Protein AF-A0A8S0XY92-F1 (afdb_monomer)

Secondary structure (DSSP, 8-state):
---SS-EEEEEEEEE----STTS--EEEEEEEEESS--GGGHHHH-EEE-EEEEE-TT--EEEEE---S-HHHHHHHTTS---TT-SSGGGHHHHHHHHIIIIIIITTTSSPPPGGG--HHHHHHHHHHHHHTS-TTTTTTSSPPEE-TTS-EE--SS-----

Organism: Cyclocybe aegerita (NCBI:txid1973307)

Nearest PDB structures (foldseek):
  2kgf-assembly1_A  TM=2.202E-01  e=1.652E+00  Mason-Pfizer monkey virus
  8gjz-assembly1_A  TM=1.777E-01  e=1.753E+00  Stylophora pistillata
  3bla-assembly1_A  TM=1.216E-01  e=9.694E-01  Homo sapiens

Mean predicted aligned error: 8.66 Å

Foldseek 3Di:
DPDPWAWDKDWDWDADDDPDPPADGTQIWIKTATFQDDLVCCVVGIDTWWWDWDADPVRDTDIDIDDDPDVVLRVQLVPQDQPPPPVDPRCSRVSSQQCSCPVGCPVVVVDDDQPPPDGSVQLVVLQVVVVVPDDPVCCVPDFRFDADSNNHTDDDRHGRDDD

pLDDT: mean 74.67, std 11.73, range [32.62, 91.62]

Structure (mmCIF, N/CA/C/O backbone):
data_AF-A0A8S0XY92-F1
#
_entry.id   AF-A0A8S0XY92-F1
#
loop_
_atom_site.group_PDB
_atom_site.id
_atom_site.type_symbol
_atom_site.label_atom_id
_atom_site.label_alt_id
_atom_site.label_comp_id
_atom_site.label_asym_id
_atom_site.label_entity_id
_atom_site.label_seq_id
_atom_site.pdbx_PDB_ins_code
_atom_site.Cartn_x
_atom_site.Cartn_y
_atom_site.Cartn_z
_atom_site.occupancy
_atom_site.B_iso_or_equiv
_atom_site.auth_seq_id
_atom_site.auth_comp_id
_atom_site.auth_asym_id
_atom_site.auth_atom_id
_atom_site.pdbx_PDB_model_num
ATOM 1 N N . MET A 1 1 ? -20.765 12.951 17.955 1.00 32.66 1 MET A N 1
ATOM 2 C CA . MET A 1 1 ? -21.495 12.279 16.857 1.00 32.66 1 MET A CA 1
ATOM 3 C C . MET A 1 1 ? -20.448 11.641 15.948 1.00 32.66 1 MET A C 1
ATOM 5 O O . MET A 1 1 ? -19.913 12.312 15.081 1.00 32.66 1 MET A O 1
ATOM 9 N N . PHE A 1 2 ? -20.032 10.403 16.234 1.00 32.62 2 PHE A N 1
ATOM 10 C CA . PHE A 1 2 ? -18.995 9.730 15.441 1.00 32.62 2 PHE A CA 1
ATOM 11 C C . PHE A 1 2 ? -19.602 9.319 14.099 1.00 32.62 2 PHE A C 1
ATOM 13 O O . PHE A 1 2 ? -20.617 8.621 14.082 1.00 32.62 2 PHE A O 1
ATOM 20 N N . SER A 1 3 ? -19.037 9.792 12.985 1.00 42.09 3 SER A N 1
ATOM 21 C CA . SER A 1 3 ? -19.515 9.404 11.658 1.00 42.09 3 SER A CA 1
ATOM 22 C C . SER A 1 3 ? -19.456 7.874 11.536 1.00 42.09 3 SER A C 1
ATOM 24 O O . SER A 1 3 ? -18.483 7.223 11.918 1.00 42.09 3 SER A O 1
ATOM 26 N N . LYS A 1 4 ? -20.561 7.275 11.090 1.00 49.16 4 LYS A N 1
ATOM 27 C CA . LYS A 1 4 ? -20.808 5.827 11.177 1.00 49.16 4 LYS A CA 1
ATOM 28 C C . LYS A 1 4 ? -19.929 5.002 10.221 1.00 49.16 4 LYS A C 1
ATOM 30 O O . LYS A 1 4 ? -19.973 3.778 10.276 1.00 49.16 4 LYS A O 1
ATOM 35 N N . ASN A 1 5 ? -19.139 5.655 9.364 1.00 57.34 5 ASN A N 1
ATOM 36 C CA . ASN A 1 5 ? -18.330 5.008 8.335 1.00 57.34 5 ASN A CA 1
ATOM 37 C C . ASN A 1 5 ? -16.852 5.392 8.500 1.00 57.34 5 ASN A C 1
ATOM 39 O O . ASN A 1 5 ? -16.377 6.381 7.942 1.00 57.34 5 ASN A O 1
ATOM 43 N N . ARG A 1 6 ? -16.127 4.626 9.326 1.00 65.38 6 ARG A N 1
ATOM 44 C CA . ARG A 1 6 ? -14.683 4.820 9.518 1.00 65.38 6 ARG A CA 1
ATOM 45 C C . ARG A 1 6 ? -13.953 4.521 8.205 1.00 65.38 6 ARG A C 1
ATOM 47 O O . ARG A 1 6 ? -14.278 3.541 7.530 1.00 65.38 6 ARG A O 1
ATOM 54 N N . ARG A 1 7 ? -12.976 5.361 7.854 1.00 74.75 7 ARG A N 1
ATOM 55 C CA . ARG A 1 7 ? -12.052 5.089 6.745 1.00 74.75 7 ARG A CA 1
ATOM 56 C C . ARG A 1 7 ? -11.264 3.808 7.053 1.00 74.75 7 ARG A C 1
ATOM 58 O O . ARG A 1 7 ? -10.964 3.525 8.211 1.00 74.75 7 ARG A O 1
ATOM 65 N N . ARG A 1 8 ? -10.978 3.028 6.018 1.00 80.12 8 ARG A N 1
ATOM 66 C CA . ARG A 1 8 ? -10.183 1.802 6.040 1.00 80.12 8 ARG A CA 1
ATOM 67 C C . ARG A 1 8 ? -8.868 2.065 5.328 1.00 80.12 8 ARG A C 1
ATOM 69 O O . ARG A 1 8 ? -8.861 2.766 4.318 1.00 80.12 8 ARG A O 1
ATOM 76 N N . LEU A 1 9 ? -7.799 1.494 5.866 1.00 82.69 9 LEU A N 1
ATOM 77 C CA . LEU A 1 9 ? -6.489 1.459 5.237 1.00 82.69 9 LEU A CA 1
ATOM 78 C C . LEU A 1 9 ? -6.335 0.128 4.496 1.00 82.69 9 LEU A C 1
ATOM 80 O O . LEU A 1 9 ? -6.605 -0.925 5.071 1.00 82.69 9 LEU A O 1
ATOM 84 N N . TYR A 1 10 ? -5.874 0.180 3.253 1.00 85.94 10 TYR A N 1
ATOM 85 C CA . TYR A 1 10 ? -5.522 -0.987 2.454 1.00 85.94 10 TYR A CA 1
ATOM 86 C C . TYR A 1 10 ? -4.081 -0.874 1.972 1.00 85.94 10 TYR A C 1
ATOM 88 O O . TYR A 1 10 ? -3.625 0.211 1.615 1.00 85.94 10 TYR A O 1
ATOM 96 N N . ILE A 1 11 ? -3.402 -2.015 1.897 1.00 89.44 11 ILE A N 1
ATOM 97 C CA . ILE A 1 11 ? -2.188 -2.178 1.099 1.00 89.44 11 ILE A CA 1
ATOM 98 C C . ILE A 1 11 ? -2.642 -2.574 -0.308 1.00 89.44 11 ILE A C 1
ATOM 100 O O . ILE A 1 11 ? -3.303 -3.597 -0.482 1.00 89.44 11 ILE A O 1
ATOM 104 N N . ALA A 1 12 ? -2.323 -1.750 -1.300 1.00 87.81 12 ALA A N 1
ATOM 105 C CA . ALA A 1 12 ? -2.745 -1.932 -2.683 1.00 87.81 12 ALA A CA 1
ATOM 106 C C . ALA A 1 12 ? -1.564 -2.314 -3.577 1.00 87.81 12 ALA A C 1
ATOM 108 O O . ALA A 1 12 ? -0.472 -1.765 -3.437 1.00 87.81 12 ALA A O 1
ATOM 109 N N . PHE A 1 13 ? -1.807 -3.226 -4.519 1.00 87.25 13 PHE A N 1
ATOM 110 C CA . PHE A 1 13 ? -0.830 -3.708 -5.493 1.00 87.25 13 PHE A CA 1
ATOM 111 C C . PHE A 1 13 ? -1.267 -3.288 -6.897 1.00 87.25 13 PHE A C 1
ATOM 113 O O . PHE A 1 13 ? -2.326 -3.697 -7.368 1.00 87.25 13 PHE A O 1
ATOM 120 N N . TYR A 1 14 ? -0.453 -2.475 -7.564 1.00 82.44 14 TYR A N 1
ATOM 121 C CA . TYR A 1 14 ? -0.676 -2.019 -8.934 1.00 82.44 14 TYR A CA 1
ATOM 122 C C . TYR A 1 14 ? 0.287 -2.744 -9.852 1.00 82.44 14 TYR A C 1
ATOM 124 O O . TYR A 1 14 ? 1.493 -2.731 -9.618 1.00 82.44 14 TYR A O 1
ATOM 132 N N . VAL A 1 15 ? -0.236 -3.356 -10.905 1.00 79.69 15 VAL A N 1
ATOM 133 C CA . VAL A 1 15 ? 0.574 -4.007 -11.936 1.00 79.69 15 VAL A CA 1
ATOM 134 C C . VAL A 1 15 ? 1.563 -3.003 -12.538 1.00 79.69 15 VAL A C 1
ATOM 136 O O . VAL A 1 15 ? 1.168 -1.919 -12.968 1.00 79.69 15 VAL A O 1
ATOM 139 N N . ARG A 1 16 ? 2.849 -3.365 -12.569 1.00 75.88 16 ARG A N 1
ATOM 140 C CA . ARG A 1 16 ? 3.870 -2.643 -13.340 1.00 75.88 16 ARG A CA 1
ATOM 141 C C . ARG A 1 16 ? 3.977 -3.242 -14.738 1.00 75.88 16 ARG A C 1
ATOM 143 O O . ARG A 1 16 ? 3.747 -4.433 -14.933 1.00 75.88 16 ARG A O 1
ATOM 150 N N . SER A 1 17 ? 4.380 -2.425 -15.706 1.00 69.69 17 SER A N 1
ATOM 151 C CA . SER A 1 17 ? 4.808 -2.936 -17.008 1.00 69.69 17 SER A CA 1
ATOM 152 C C . SER A 1 17 ? 6.088 -3.748 -16.822 1.00 69.69 17 SER A C 1
ATOM 154 O O . SER A 1 17 ? 7.155 -3.172 -16.618 1.00 69.69 17 SER A O 1
ATOM 156 N N . ILE A 1 18 ? 5.964 -5.072 -16.875 1.00 66.50 18 ILE A N 1
ATOM 157 C CA . ILE A 1 18 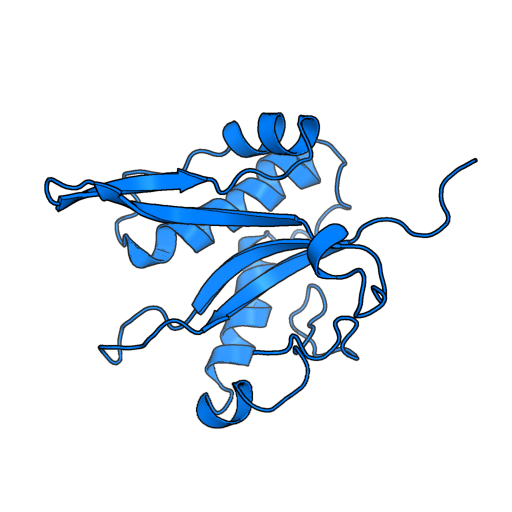? 7.082 -6.011 -16.764 1.00 66.50 18 ILE A CA 1
ATOM 158 C C . ILE A 1 18 ? 7.886 -5.941 -18.065 1.00 66.50 18 ILE A C 1
ATOM 160 O O . ILE A 1 18 ? 7.336 -6.183 -19.142 1.00 66.50 18 ILE A O 1
ATOM 164 N N . ARG A 1 19 ? 9.171 -5.584 -17.983 1.00 68.06 19 ARG A N 1
ATOM 165 C CA . ARG A 1 19 ? 10.088 -5.570 -19.135 1.00 68.06 19 ARG A CA 1
ATOM 166 C C . ARG A 1 19 ? 11.023 -6.777 -19.113 1.00 68.06 19 ARG A C 1
ATOM 168 O O . ARG A 1 19 ? 11.329 -7.303 -20.178 1.00 68.06 19 ARG A O 1
ATOM 175 N N . ASN A 1 20 ? 11.405 -7.245 -17.925 1.00 70.75 20 ASN A N 1
ATOM 176 C CA . ASN A 1 20 ? 12.210 -8.445 -17.703 1.00 70.75 20 ASN A CA 1
ATOM 177 C C . ASN A 1 20 ? 11.510 -9.419 -16.736 1.00 70.75 20 ASN A C 1
ATOM 179 O O . ASN A 1 20 ? 10.744 -8.975 -15.883 1.00 70.75 20 ASN A O 1
ATOM 183 N N . PRO A 1 21 ? 11.787 -10.736 -16.812 1.00 69.25 21 PRO A N 1
ATOM 184 C CA . PRO A 1 21 ? 11.184 -11.739 -15.923 1.00 69.25 21 PRO A CA 1
ATOM 185 C C . PRO A 1 21 ? 11.430 -11.497 -14.428 1.00 69.25 21 PRO A C 1
ATOM 187 O O . PRO A 1 21 ? 10.585 -11.856 -13.609 1.00 69.25 21 PRO A O 1
ATOM 190 N N . ASP A 1 22 ? 12.564 -10.876 -14.100 1.00 69.75 22 ASP A N 1
ATOM 191 C CA . ASP A 1 22 ? 12.995 -10.598 -12.727 1.00 69.75 22 ASP A CA 1
ATOM 192 C C . ASP A 1 22 ? 12.518 -9.227 -12.218 1.00 69.75 22 ASP A C 1
ATOM 194 O O . ASP A 1 22 ? 12.807 -8.849 -11.082 1.00 69.75 22 ASP A O 1
ATOM 198 N N . ASP A 1 23 ? 11.784 -8.464 -13.038 1.00 71.19 23 ASP A N 1
ATOM 199 C CA . ASP A 1 23 ? 11.249 -7.176 -12.611 1.00 71.19 23 ASP A CA 1
ATOM 200 C C . ASP A 1 23 ? 10.199 -7.374 -11.509 1.00 71.19 23 ASP A C 1
ATOM 202 O O . ASP A 1 23 ? 9.341 -8.263 -11.554 1.00 71.19 23 ASP A O 1
ATOM 206 N N . VAL A 1 24 ? 10.204 -6.459 -10.541 1.00 74.81 24 VAL A N 1
ATOM 207 C CA . VAL A 1 24 ? 9.142 -6.367 -9.540 1.00 74.81 24 VAL A CA 1
ATOM 208 C C . VAL A 1 24 ? 7.793 -6.173 -10.242 1.00 74.81 24 VAL A C 1
ATOM 210 O O . VAL A 1 24 ? 7.547 -5.161 -10.903 1.00 74.81 24 VAL A O 1
ATOM 213 N N . LYS A 1 25 ? 6.892 -7.143 -10.061 1.00 79.56 25 LYS A N 1
ATOM 214 C CA . LYS A 1 25 ? 5.610 -7.228 -10.783 1.00 79.56 25 LYS A CA 1
ATOM 215 C C . LYS A 1 25 ? 4.594 -6.175 -10.346 1.00 79.56 25 LYS A C 1
ATOM 217 O O . LYS A 1 25 ? 3.708 -5.802 -11.118 1.00 79.56 25 LYS A O 1
ATOM 222 N N . PHE A 1 26 ? 4.716 -5.692 -9.110 1.00 84.50 26 PHE A N 1
ATOM 223 C CA . PHE A 1 26 ? 3.726 -4.819 -8.494 1.00 84.50 26 PHE A CA 1
ATOM 224 C C . PHE A 1 26 ? 4.366 -3.577 -7.875 1.00 84.50 26 PHE A C 1
ATOM 226 O O . PHE A 1 26 ? 5.349 -3.648 -7.154 1.00 84.50 26 PHE A O 1
ATOM 233 N N . HIS A 1 27 ? 3.776 -2.413 -8.106 1.00 85.88 27 HIS A N 1
ATOM 234 C CA . HIS A 1 27 ? 3.971 -1.230 -7.282 1.00 85.88 27 HIS A CA 1
ATOM 235 C C . HIS A 1 27 ? 3.041 -1.321 -6.067 1.00 85.88 27 HIS A C 1
ATOM 237 O O . HIS A 1 27 ? 1.878 -1.690 -6.222 1.00 85.88 27 HIS A O 1
ATOM 243 N N . THR A 1 28 ? 3.518 -0.975 -4.870 1.00 88.31 28 THR A N 1
ATOM 244 C CA . THR A 1 28 ? 2.673 -0.966 -3.667 1.00 88.31 28 THR A CA 1
ATOM 245 C C . THR A 1 28 ? 2.370 0.456 -3.219 1.00 88.31 28 THR A C 1
ATOM 247 O O . THR A 1 28 ? 3.273 1.283 -3.138 1.00 88.31 28 THR A O 1
ATOM 250 N N . SER A 1 29 ? 1.102 0.714 -2.893 1.00 87.62 29 SER A N 1
ATOM 251 C CA . SER A 1 29 ? 0.654 1.946 -2.239 1.00 87.62 29 SER A CA 1
ATOM 252 C C . SER A 1 29 ? -0.184 1.631 -1.002 1.00 87.62 29 SER A C 1
ATOM 254 O O . SER A 1 29 ? -0.705 0.5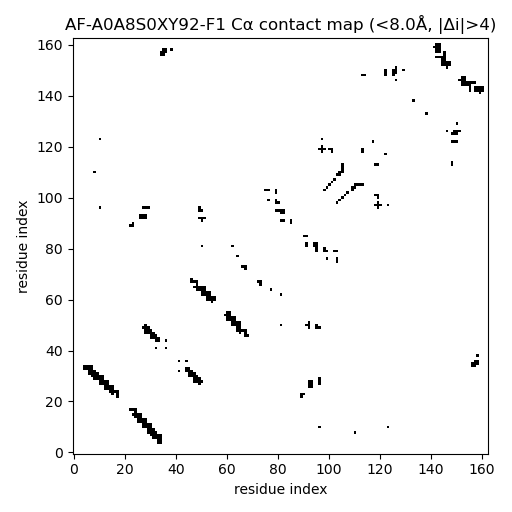26 -0.846 1.00 87.62 29 SER A O 1
ATOM 256 N N . LEU A 1 30 ? -0.387 2.637 -0.160 1.00 86.62 30 LEU A N 1
ATOM 257 C CA . LEU A 1 30 ? -1.480 2.663 0.800 1.00 86.62 30 LEU A CA 1
ATOM 258 C C . LEU A 1 30 ? -2.706 3.330 0.165 1.00 86.62 30 LEU A C 1
ATOM 260 O O . LEU A 1 30 ? -2.584 4.291 -0.598 1.00 86.62 30 LEU A O 1
ATOM 264 N N . LEU A 1 31 ? -3.889 2.802 0.466 1.00 85.00 31 LEU A N 1
ATOM 265 C CA . LEU A 1 31 ? -5.176 3.394 0.111 1.00 85.00 31 LEU A CA 1
ATOM 266 C C . LEU A 1 31 ? -5.988 3.639 1.374 1.00 85.00 31 LEU A C 1
ATOM 268 O O . LEU A 1 31 ? -6.242 2.711 2.138 1.00 85.00 31 LEU A O 1
ATOM 272 N N . VAL A 1 32 ? -6.445 4.871 1.566 1.00 81.00 32 VAL A N 1
ATOM 273 C CA . VAL A 1 32 ? -7.391 5.224 2.624 1.00 81.00 32 VAL A CA 1
ATOM 274 C C . VAL A 1 32 ? -8.729 5.560 1.984 1.00 81.00 32 VAL A C 1
ATOM 276 O O . VAL A 1 32 ? -8.843 6.554 1.271 1.00 81.00 32 VAL A O 1
ATOM 279 N N . MET A 1 33 ? -9.756 4.753 2.241 1.00 79.75 33 MET A N 1
ATOM 280 C CA . MET A 1 33 ? -11.100 4.983 1.695 1.00 79.75 33 MET A CA 1
ATOM 281 C C . MET A 1 33 ? -12.197 4.492 2.635 1.00 79.75 33 MET A C 1
ATOM 283 O O . MET A 1 33 ? -11.959 3.701 3.544 1.00 79.75 33 MET A O 1
ATOM 287 N N . GLN A 1 34 ? -13.425 4.966 2.440 1.00 75.38 34 GLN A N 1
ATOM 288 C CA . GLN A 1 34 ? -14.579 4.448 3.179 1.00 75.38 34 GLN A CA 1
ATOM 289 C C . GLN A 1 34 ? -14.912 3.012 2.761 1.00 75.38 34 GLN A C 1
ATOM 291 O O . GLN A 1 34 ? -14.565 2.569 1.669 1.00 75.38 34 GLN A O 1
ATOM 296 N N . LYS A 1 35 ? -15.618 2.283 3.628 1.00 70.31 35 LYS A N 1
ATOM 297 C CA . LYS A 1 35 ? -16.174 0.980 3.263 1.00 70.31 35 LYS A CA 1
ATOM 298 C C . LYS A 1 35 ? -17.251 1.166 2.189 1.00 70.31 35 LYS A C 1
ATOM 300 O O . LYS A 1 35 ? -18.158 1.969 2.410 1.00 70.31 35 LYS A O 1
ATOM 305 N N . CYS A 1 36 ? -17.180 0.383 1.110 1.00 68.12 36 CYS A N 1
ATOM 306 C CA . CYS A 1 36 ? -18.128 0.414 -0.009 1.00 68.12 36 CYS A CA 1
ATOM 307 C C . CYS A 1 36 ? -18.335 1.839 -0.559 1.00 68.12 36 CYS A C 1
ATOM 309 O O . CYS A 1 36 ? -19.437 2.376 -0.428 1.00 68.12 36 CYS A O 1
ATOM 311 N N . PRO A 1 37 ? -17.291 2.489 -1.103 1.00 65.19 37 PRO A N 1
ATOM 312 C CA . PRO A 1 37 ? -17.440 3.838 -1.631 1.00 65.19 37 PRO A CA 1
ATOM 313 C C . PRO A 1 37 ? -18.421 3.834 -2.812 1.00 65.19 37 PRO A C 1
ATOM 315 O O . PRO A 1 37 ? -18.347 2.964 -3.680 1.00 65.19 37 PRO A O 1
ATOM 318 N N . ASP A 1 38 ? -19.322 4.818 -2.868 1.00 66.75 38 ASP A N 1
ATOM 319 C CA . ASP A 1 38 ? -20.151 5.024 -4.057 1.00 66.75 38 ASP A CA 1
ATOM 320 C C . ASP A 1 38 ? -19.235 5.318 -5.251 1.00 66.75 38 ASP A C 1
ATOM 322 O O . ASP A 1 38 ? -18.340 6.162 -5.137 1.00 66.75 38 ASP A O 1
ATOM 326 N N . ILE A 1 39 ? -19.473 4.661 -6.392 1.00 64.88 39 ILE A N 1
ATOM 327 C CA . ILE A 1 39 ? -18.615 4.721 -7.594 1.00 64.88 39 ILE A CA 1
ATOM 328 C C . ILE A 1 39 ? -18.335 6.176 -8.010 1.00 64.88 39 ILE A C 1
ATOM 330 O O . ILE A 1 39 ? -17.186 6.559 -8.199 1.00 64.88 39 ILE A O 1
ATOM 334 N N . GLY A 1 40 ? -19.358 7.041 -8.024 1.00 64.00 40 GLY A N 1
ATOM 335 C CA . GLY A 1 40 ? -19.210 8.465 -8.376 1.00 64.00 40 GLY A CA 1
ATOM 336 C C . GLY A 1 40 ? -18.444 9.324 -7.355 1.00 64.00 40 GLY A C 1
ATOM 337 O O . GLY A 1 40 ? -18.207 10.512 -7.585 1.00 64.00 40 GLY A O 1
ATOM 338 N N . SER A 1 41 ? -18.076 8.745 -6.211 1.00 63.28 41 SER A N 1
ATOM 339 C CA . SER A 1 41 ? -17.368 9.403 -5.112 1.00 63.28 41 SER A CA 1
ATOM 340 C C . SER A 1 41 ? -15.986 8.803 -4.833 1.00 63.28 41 SER A C 1
ATOM 342 O O . SER A 1 41 ? -15.250 9.359 -4.016 1.00 63.28 41 SER A O 1
ATOM 344 N N . MET A 1 42 ? -15.619 7.704 -5.509 1.00 65.75 42 MET A N 1
ATOM 345 C CA . MET A 1 42 ? -14.379 6.966 -5.253 1.00 65.75 42 MET A CA 1
ATOM 346 C C . MET A 1 42 ? -13.148 7.864 -5.364 1.00 65.75 42 MET A C 1
ATOM 348 O O . MET A 1 42 ? -12.372 7.936 -4.417 1.00 65.75 42 MET A O 1
ATOM 352 N N . GLU A 1 43 ? -13.010 8.625 -6.449 1.00 64.62 43 GLU A N 1
ATOM 353 C CA . GLU A 1 43 ? -11.870 9.533 -6.648 1.00 64.62 43 GLU A CA 1
ATOM 354 C C . GLU A 1 43 ? -11.794 10.649 -5.600 1.00 64.62 43 GLU A C 1
ATOM 356 O O . GLU A 1 43 ? -10.713 11.080 -5.211 1.00 64.62 43 GLU A O 1
ATOM 361 N N . ARG A 1 44 ? -12.946 11.127 -5.115 1.00 63.97 44 ARG A N 1
ATOM 362 C CA . ARG A 1 44 ? -13.001 12.229 -4.142 1.00 63.97 44 ARG A CA 1
ATOM 363 C C . ARG A 1 44 ? -12.745 11.771 -2.710 1.00 63.97 44 ARG A C 1
ATOM 365 O O . ARG A 1 44 ? -12.314 12.579 -1.893 1.00 63.97 44 ARG A O 1
ATOM 372 N N . ASN A 1 45 ? -13.014 10.501 -2.417 1.00 68.06 45 ASN A N 1
ATOM 373 C CA . ASN A 1 45 ? -12.979 9.936 -1.068 1.00 68.06 45 ASN A CA 1
ATOM 374 C C . ASN A 1 45 ? -11.861 8.905 -0.855 1.00 68.06 45 ASN A C 1
ATOM 376 O O . ASN A 1 45 ? -11.769 8.341 0.239 1.00 68.06 45 ASN A O 1
ATOM 380 N N . THR A 1 46 ? -11.034 8.659 -1.873 1.00 76.00 46 THR A N 1
ATOM 381 C CA . THR A 1 46 ? -9.872 7.769 -1.799 1.00 76.00 46 THR A CA 1
ATOM 382 C C . THR A 1 46 ? -8.602 8.593 -1.730 1.00 76.00 46 THR A C 1
ATOM 384 O O . THR A 1 46 ? -8.341 9.421 -2.598 1.00 76.00 46 THR A O 1
ATOM 387 N N . LEU A 1 47 ? -7.791 8.344 -0.708 1.00 79.06 47 LEU A N 1
ATOM 388 C CA . LEU A 1 47 ? -6.438 8.878 -0.623 1.00 79.06 47 LEU A CA 1
ATOM 389 C C . LEU A 1 47 ? -5.470 7.763 -1.005 1.00 79.06 47 LEU A C 1
ATOM 391 O O . LEU A 1 47 ? -5.412 6.740 -0.321 1.00 79.06 47 LEU A O 1
ATOM 395 N N . LYS A 1 48 ? -4.738 7.956 -2.102 1.00 83.25 48 LYS A N 1
ATOM 396 C CA . LYS A 1 48 ? -3.626 7.093 -2.502 1.00 83.25 48 LYS A CA 1
ATOM 397 C C . LYS A 1 48 ? -2.328 7.699 -1.998 1.00 83.25 48 LYS A C 1
ATOM 399 O O . LYS A 1 48 ? -2.092 8.883 -2.203 1.00 83.25 48 LYS A O 1
ATOM 404 N N . LEU A 1 49 ? -1.523 6.881 -1.334 1.00 83.06 49 LEU A N 1
ATOM 405 C CA . LEU A 1 49 ? -0.284 7.300 -0.697 1.00 83.06 49 LEU A CA 1
ATOM 406 C C . LEU A 1 49 ? 0.798 6.318 -1.124 1.00 83.06 49 LEU A C 1
ATOM 408 O O . LEU A 1 49 ? 0.715 5.125 -0.826 1.00 83.06 49 LEU A O 1
ATOM 412 N N . ASP A 1 50 ? 1.780 6.803 -1.862 1.00 82.69 50 ASP A N 1
ATOM 413 C CA . ASP A 1 50 ? 2.896 6.014 -2.360 1.00 82.69 50 ASP A CA 1
ATOM 414 C C . ASP A 1 50 ? 4.189 6.829 -2.382 1.00 82.69 50 ASP A C 1
ATOM 416 O O . ASP A 1 50 ? 4.195 8.062 -2.425 1.00 82.69 50 ASP A O 1
ATOM 420 N N . ALA A 1 51 ? 5.298 6.092 -2.364 1.00 82.25 51 ALA A N 1
ATOM 421 C CA . ALA A 1 51 ? 6.589 6.590 -2.794 1.00 82.25 51 ALA A CA 1
ATOM 422 C C . ALA A 1 51 ? 6.734 6.297 -4.290 1.00 82.25 51 ALA A C 1
ATOM 424 O O . ALA A 1 51 ? 6.639 5.139 -4.712 1.00 82.25 51 ALA A O 1
ATOM 425 N N . VAL A 1 52 ? 6.971 7.333 -5.089 1.00 79.44 52 VAL A N 1
ATOM 426 C CA . VAL A 1 52 ? 7.146 7.234 -6.541 1.00 79.44 52 VAL A CA 1
ATOM 427 C C . VAL A 1 52 ? 8.540 7.697 -6.942 1.00 79.44 52 VAL A C 1
ATOM 429 O O . VAL A 1 52 ? 9.055 8.675 -6.399 1.00 79.44 52 VAL A O 1
ATOM 432 N N . ASN A 1 53 ? 9.145 6.975 -7.885 1.00 77.81 53 ASN A N 1
ATOM 433 C CA . ASN A 1 53 ? 10.351 7.425 -8.571 1.00 77.81 53 ASN A CA 1
ATOM 434 C C . ASN A 1 53 ? 9.917 8.442 -9.628 1.00 77.81 53 ASN A C 1
ATOM 436 O O . ASN A 1 53 ? 9.021 8.151 -10.423 1.00 77.81 53 ASN A O 1
ATOM 440 N N . ASP A 1 54 ? 10.516 9.621 -9.590 1.00 76.50 54 ASP A N 1
ATOM 441 C CA . ASP A 1 54 ? 10.335 10.669 -10.576 1.00 76.50 54 ASP A CA 1
ATOM 442 C C . ASP A 1 54 ? 11.682 11.024 -11.203 1.00 76.50 54 ASP A C 1
ATOM 444 O O . ASP A 1 54 ? 12.737 10.885 -10.580 1.00 76.50 54 ASP A O 1
ATOM 448 N N . ILE A 1 55 ? 11.638 11.481 -12.448 1.00 76.88 55 ILE A N 1
ATOM 449 C CA . ILE A 1 55 ? 12.831 11.750 -13.248 1.00 76.88 55 ILE A CA 1
ATOM 450 C C . ILE A 1 55 ? 12.807 13.226 -13.624 1.00 76.88 55 ILE A C 1
ATOM 452 O O . ILE A 1 55 ? 11.837 13.704 -14.214 1.00 76.88 55 ILE A O 1
ATOM 456 N N . THR A 1 56 ? 13.853 13.967 -13.256 1.00 79.12 56 THR A N 1
ATOM 457 C CA . THR A 1 56 ? 13.986 15.374 -13.661 1.00 79.12 56 THR A CA 1
ATOM 458 C C . THR A 1 56 ? 14.167 15.499 -15.175 1.00 79.12 56 THR A C 1
ATOM 460 O O . THR A 1 56 ? 14.509 14.532 -15.855 1.00 79.12 56 THR A O 1
ATOM 463 N N . GLU A 1 57 ? 14.001 16.711 -15.716 1.00 82.19 57 GLU A N 1
ATOM 464 C CA . GLU A 1 57 ? 14.298 16.993 -17.132 1.00 82.19 57 GLU A CA 1
ATOM 465 C C . GLU A 1 57 ? 15.740 16.609 -17.514 1.00 82.19 57 GLU A C 1
ATOM 467 O O . GLU A 1 57 ? 15.984 16.146 -18.627 1.00 82.19 57 GLU A O 1
ATOM 472 N N . ASP A 1 58 ? 16.669 16.704 -16.559 1.00 86.06 58 ASP A N 1
ATOM 473 C CA . ASP A 1 58 ? 18.081 16.334 -16.713 1.00 86.06 58 ASP A CA 1
ATOM 474 C C . ASP A 1 58 ? 18.350 14.822 -16.553 1.00 86.06 58 ASP A C 1
ATOM 476 O O . ASP A 1 58 ? 19.503 14.389 -16.553 1.00 86.06 58 ASP A O 1
ATOM 480 N N . GLY A 1 59 ? 17.308 14.000 -16.389 1.00 76.62 59 GLY A N 1
ATOM 481 C CA . GLY A 1 59 ? 17.425 12.546 -16.256 1.00 76.62 59 GLY A CA 1
ATOM 482 C C . GLY A 1 59 ? 17.855 12.061 -14.869 1.00 76.62 59 GLY A C 1
ATOM 483 O O . GLY A 1 59 ? 18.230 10.899 -14.719 1.00 76.62 59 GLY A O 1
ATOM 484 N N . VAL A 1 60 ? 17.822 12.926 -13.851 1.00 77.06 60 VAL A N 1
ATOM 485 C CA . VAL A 1 60 ? 18.164 12.550 -12.475 1.00 77.06 60 VAL A CA 1
ATOM 486 C C . VAL A 1 60 ? 16.947 11.919 -11.813 1.00 77.06 60 VAL A C 1
ATOM 488 O O . VAL A 1 60 ? 15.899 12.551 -11.684 1.00 77.06 60 VAL A O 1
ATOM 491 N N . GLU A 1 61 ? 17.099 10.677 -11.364 1.00 74.19 61 GLU A N 1
ATOM 492 C CA . GLU A 1 61 ? 16.070 9.986 -10.595 1.00 74.19 61 GLU A CA 1
ATOM 493 C C . GLU A 1 61 ? 16.045 10.474 -9.146 1.00 74.19 61 GLU A C 1
ATOM 495 O O . GLU A 1 61 ? 17.067 10.504 -8.454 1.00 74.19 61 GLU A O 1
ATOM 500 N N . TYR A 1 62 ? 14.856 10.796 -8.651 1.00 72.25 62 TYR A N 1
ATOM 501 C CA . TYR A 1 62 ? 14.616 11.082 -7.245 1.00 72.25 62 TYR A CA 1
ATOM 502 C C . TYR A 1 62 ? 13.288 10.474 -6.805 1.00 72.25 62 TYR A C 1
ATOM 504 O O . TYR A 1 62 ? 12.398 10.205 -7.605 1.00 72.25 62 TYR A O 1
ATOM 512 N N . TRP A 1 63 ? 13.146 10.223 -5.508 1.00 73.12 63 TRP A N 1
ATOM 513 C CA . TRP A 1 63 ? 11.909 9.676 -4.962 1.00 73.12 63 TRP A CA 1
ATOM 514 C C . TRP A 1 63 ? 11.107 10.780 -4.294 1.00 73.12 63 TRP A C 1
ATOM 516 O O . TRP A 1 63 ? 11.650 11.568 -3.520 1.00 73.12 63 TRP A O 1
ATOM 526 N N . LYS A 1 64 ? 9.809 10.823 -4.587 1.00 74.31 64 LYS A N 1
ATOM 527 C CA . LYS A 1 64 ? 8.865 11.753 -3.968 1.00 74.31 64 LYS A CA 1
ATOM 528 C C . LYS A 1 64 ? 7.639 11.020 -3.446 1.00 74.31 64 LYS A C 1
ATOM 530 O O . LYS A 1 64 ? 7.342 9.895 -3.849 1.00 74.31 64 LYS A O 1
ATOM 535 N N . TYR A 1 65 ? 6.908 11.699 -2.575 1.00 74.25 65 TYR A N 1
ATOM 536 C CA . TYR A 1 65 ? 5.617 11.247 -2.076 1.00 74.25 65 TYR A CA 1
ATOM 537 C C . TYR A 1 65 ? 4.492 11.870 -2.888 1.00 74.25 65 TYR A C 1
ATOM 539 O O . TYR A 1 65 ? 4.517 13.076 -3.150 1.00 74.25 65 TYR A O 1
ATOM 547 N N . ASN A 1 66 ? 3.480 11.078 -3.244 1.00 73.38 66 ASN A N 1
ATOM 548 C CA . ASN A 1 66 ? 2.215 11.672 -3.659 1.00 73.38 66 ASN A CA 1
ATOM 549 C C . ASN A 1 66 ? 1.438 12.117 -2.423 1.00 73.38 66 ASN A C 1
ATOM 551 O O . ASN A 1 66 ? 0.998 11.306 -1.606 1.00 73.38 66 ASN A O 1
ATOM 555 N N . TYR A 1 67 ? 1.284 13.432 -2.299 1.00 63.34 67 TYR A N 1
ATOM 556 C CA . TYR A 1 67 ? 0.548 14.051 -1.209 1.00 63.34 67 TYR A CA 1
ATOM 557 C C . TYR A 1 67 ? -0.954 13.818 -1.344 1.00 63.34 67 TYR A C 1
ATOM 559 O O . TYR A 1 67 ? -1.528 13.864 -2.435 1.00 63.34 67 TYR A O 1
ATOM 567 N N . SER A 1 68 ? -1.600 13.625 -0.200 1.00 67.25 68 SER A N 1
ATOM 568 C CA . SER A 1 68 ? -3.052 13.622 -0.096 1.00 67.25 68 SER A CA 1
ATOM 569 C C . SER A 1 68 ? -3.583 15.032 0.181 1.00 67.25 68 SER A C 1
ATOM 571 O O . SER A 1 68 ? -2.823 15.953 0.465 1.00 67.25 68 SER A O 1
ATOM 573 N N . LYS A 1 69 ? -4.905 15.221 0.143 1.00 67.31 69 LYS A N 1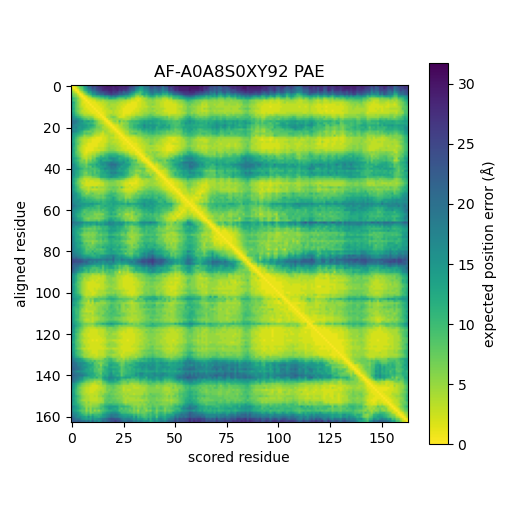
ATOM 574 C CA . LYS A 1 69 ? -5.537 16.471 0.613 1.00 67.31 69 LYS A CA 1
ATOM 575 C C . LYS A 1 69 ? -5.653 16.545 2.145 1.00 67.31 69 LYS A C 1
ATOM 577 O O . LYS A 1 69 ? -6.238 17.491 2.658 1.00 67.31 69 LYS A O 1
ATOM 582 N N . ASP A 1 70 ? -5.178 15.527 2.858 1.00 70.75 70 ASP A N 1
ATOM 583 C CA . ASP A 1 70 ? -5.273 15.391 4.309 1.00 70.75 70 ASP A CA 1
ATOM 584 C C . ASP A 1 70 ? -3.934 15.803 4.942 1.00 70.75 70 ASP A C 1
ATOM 586 O O . ASP A 1 70 ? -2.952 15.061 4.887 1.00 70.75 70 ASP A O 1
ATOM 590 N N . GLU A 1 71 ? -3.875 17.026 5.477 1.00 70.12 71 GLU A N 1
ATOM 591 C CA . GLU A 1 71 ? -2.6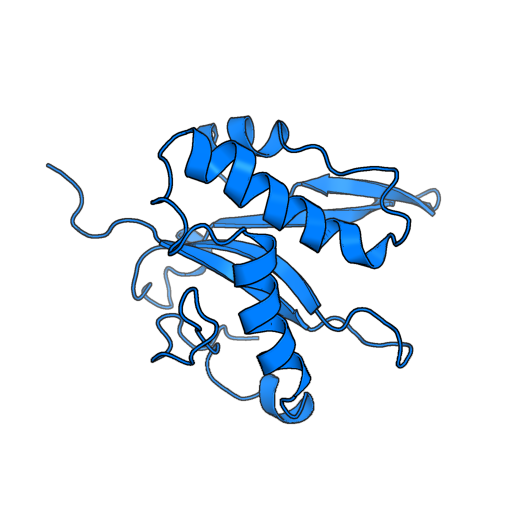37 17.640 5.984 1.00 70.12 71 GLU A CA 1
ATOM 592 C C . GLU A 1 71 ? -2.019 16.840 7.136 1.00 70.12 71 GLU A C 1
ATOM 594 O O . GLU A 1 71 ? -0.820 16.582 7.118 1.00 70.12 71 GLU A O 1
ATOM 599 N N . THR A 1 72 ? -2.830 16.342 8.073 1.00 71.75 72 THR A N 1
ATOM 600 C CA . THR A 1 72 ? -2.350 15.529 9.201 1.00 71.75 72 THR A CA 1
ATOM 601 C C . THR A 1 72 ? -1.718 14.222 8.730 1.00 71.75 72 THR A C 1
ATOM 603 O O . THR A 1 72 ? -0.669 13.812 9.226 1.00 71.75 72 THR A O 1
ATOM 606 N N . LEU A 1 73 ? -2.333 13.559 7.747 1.00 70.19 73 LEU A N 1
ATOM 607 C CA . LEU A 1 73 ? -1.777 12.331 7.190 1.00 70.19 73 LEU A CA 1
ATOM 608 C C . LEU A 1 73 ? -0.478 12.607 6.420 1.00 70.19 73 LEU A C 1
ATOM 610 O O . LEU A 1 73 ? 0.459 11.817 6.496 1.00 70.19 73 LEU A O 1
ATOM 614 N N . ASN A 1 74 ? -0.409 13.735 5.708 1.00 71.31 74 ASN A N 1
ATOM 615 C CA . ASN A 1 74 ? 0.800 14.152 5.006 1.00 71.31 74 ASN A CA 1
ATOM 616 C C . ASN A 1 74 ? 1.951 14.440 5.980 1.00 71.31 74 ASN A C 1
ATOM 618 O O . ASN A 1 74 ? 3.056 13.966 5.743 1.00 71.31 74 ASN A O 1
ATOM 622 N N . GLU A 1 75 ? 1.701 15.174 7.068 1.00 73.88 75 GLU A N 1
ATOM 623 C CA . GLU A 1 75 ? 2.708 15.491 8.092 1.00 73.88 75 GLU A CA 1
ATOM 624 C C . GLU A 1 75 ? 3.282 14.236 8.749 1.00 73.88 75 GLU A C 1
ATOM 626 O O . GLU A 1 75 ? 4.483 14.157 9.005 1.00 73.88 75 GLU A O 1
ATOM 631 N N . LEU A 1 76 ? 2.438 13.234 9.003 1.00 72.81 76 LEU A N 1
ATOM 632 C CA . LEU A 1 76 ? 2.893 11.941 9.500 1.00 72.81 76 LEU A CA 1
ATOM 633 C C . LEU A 1 76 ? 3.741 11.239 8.439 1.00 72.81 76 LEU A C 1
ATOM 635 O O . LEU A 1 76 ? 4.894 10.911 8.687 1.00 72.81 76 LEU A O 1
ATOM 639 N N . LEU A 1 77 ? 3.204 11.041 7.235 1.00 71.00 77 LEU A N 1
ATOM 640 C CA . LEU A 1 77 ? 3.838 10.212 6.206 1.00 71.00 77 LEU A CA 1
ATOM 641 C C . LEU A 1 77 ? 5.123 10.808 5.620 1.00 71.00 77 LEU A C 1
ATOM 643 O O . LEU A 1 77 ? 5.982 10.055 5.166 1.00 71.00 77 LEU A O 1
ATOM 647 N N . GLN A 1 78 ? 5.297 12.131 5.676 1.00 69.50 78 GLN A N 1
ATOM 648 C CA . GLN A 1 78 ? 6.564 12.794 5.347 1.00 69.50 78 GLN A CA 1
ATOM 649 C C . GLN A 1 78 ? 7.715 12.383 6.280 1.00 69.50 78 GLN A C 1
ATOM 651 O O . GLN A 1 78 ? 8.875 12.506 5.894 1.00 69.50 78 GLN A O 1
ATOM 656 N N . GLN A 1 79 ? 7.414 11.885 7.484 1.00 72.88 79 GLN A N 1
ATOM 657 C CA . GLN A 1 79 ? 8.422 11.413 8.438 1.00 72.88 79 GLN A CA 1
ATOM 658 C C . GLN A 1 79 ? 8.919 9.999 8.119 1.00 72.88 79 GLN A C 1
ATOM 660 O O . GLN A 1 79 ? 9.955 9.591 8.642 1.00 72.88 79 GLN A O 1
ATOM 665 N N . VAL A 1 80 ? 8.222 9.247 7.256 1.00 71.44 80 VAL A N 1
ATOM 666 C CA . VAL A 1 80 ? 8.731 7.953 6.792 1.00 71.44 80 VAL A CA 1
ATOM 667 C C . VAL A 1 80 ? 9.939 8.214 5.915 1.00 71.44 80 VAL A C 1
ATOM 669 O O . VAL A 1 80 ? 9.871 8.950 4.933 1.00 71.44 80 VAL A O 1
ATOM 672 N N . TYR A 1 81 ? 11.052 7.582 6.246 1.00 68.44 81 TYR A N 1
ATOM 673 C CA . TYR A 1 81 ? 12.248 7.661 5.432 1.00 68.44 81 TYR A CA 1
ATOM 674 C C . TYR A 1 81 ? 12.114 6.743 4.210 1.00 68.44 81 TYR A C 1
ATOM 676 O O . TYR A 1 81 ? 12.056 5.522 4.346 1.00 68.44 81 TYR A O 1
ATOM 684 N N . VAL A 1 82 ? 12.107 7.299 2.994 1.00 67.00 82 VAL A N 1
ATOM 685 C CA . VAL A 1 82 ? 12.413 6.499 1.798 1.00 67.00 82 VAL A CA 1
ATOM 686 C C . VAL A 1 82 ? 13.907 6.258 1.808 1.00 67.00 82 VAL A C 1
ATOM 688 O O . VAL A 1 82 ? 14.686 7.163 1.514 1.00 67.00 82 VAL A O 1
ATOM 691 N N . SER A 1 83 ? 14.305 5.035 2.159 1.00 61.56 83 SER A N 1
ATOM 692 C CA . SER A 1 83 ? 15.718 4.673 2.168 1.00 61.56 83 SER A CA 1
ATOM 693 C C . SER A 1 83 ? 16.345 4.914 0.786 1.00 61.56 83 SER A C 1
ATOM 695 O O . SER A 1 83 ? 15.966 4.241 -0.181 1.00 61.56 83 SER A O 1
ATOM 697 N N . PRO A 1 84 ? 17.328 5.827 0.665 1.00 56.44 84 PRO A N 1
ATOM 698 C CA . PRO A 1 84 ? 18.091 6.021 -0.559 1.00 56.44 84 PRO A CA 1
ATOM 699 C C . PRO A 1 84 ? 19.034 4.838 -0.816 1.00 56.44 84 PRO A C 1
ATOM 701 O O . PRO A 1 84 ? 19.553 4.717 -1.921 1.00 56.44 84 PRO A O 1
ATOM 704 N N . ASN A 1 85 ? 19.209 3.959 0.179 1.00 52.06 85 ASN A N 1
ATOM 705 C CA . ASN A 1 85 ? 20.102 2.802 0.179 1.00 52.06 85 ASN A CA 1
ATOM 706 C C . ASN A 1 85 ? 19.342 1.470 0.142 1.00 52.06 85 ASN A C 1
ATOM 708 O O . ASN A 1 85 ? 19.885 0.451 0.551 1.00 52.06 85 ASN A O 1
ATOM 712 N N . ALA A 1 86 ? 18.077 1.436 -0.294 1.00 55.28 86 ALA A N 1
ATOM 713 C CA . ALA A 1 86 ? 17.511 0.145 -0.672 1.00 55.28 86 ALA A CA 1
ATOM 714 C C . ALA A 1 86 ? 18.347 -0.378 -1.849 1.00 55.28 86 ALA A C 1
ATOM 716 O O . ALA A 1 86 ? 18.313 0.230 -2.922 1.00 55.28 86 ALA A O 1
ATOM 717 N N . ASP A 1 87 ? 19.109 -1.450 -1.617 1.00 55.00 87 ASP A N 1
ATOM 718 C CA . ASP A 1 87 ? 20.017 -2.075 -2.590 1.00 55.00 87 ASP A CA 1
ATOM 719 C C . ASP A 1 87 ? 19.309 -2.440 -3.909 1.00 55.00 87 ASP A C 1
ATOM 721 O O . ASP A 1 87 ? 19.948 -2.566 -4.950 1.00 55.00 87 ASP A O 1
ATOM 725 N N . ASP A 1 88 ? 17.974 -2.532 -3.881 1.00 67.19 88 ASP A N 1
ATOM 726 C CA . ASP A 1 88 ? 17.114 -2.612 -5.054 1.00 67.19 88 ASP A CA 1
ATOM 727 C C . ASP A 1 88 ? 16.138 -1.422 -5.109 1.00 67.19 88 ASP A C 1
ATOM 729 O O . ASP A 1 88 ? 15.212 -1.278 -4.298 1.00 67.19 88 ASP A O 1
ATOM 733 N N . ILE A 1 89 ? 16.333 -0.563 -6.112 1.00 65.94 89 ILE A N 1
ATOM 734 C CA . ILE A 1 89 ? 15.491 0.606 -6.383 1.00 65.94 89 ILE A CA 1
ATOM 735 C C . ILE A 1 89 ? 14.022 0.226 -6.609 1.00 65.94 89 ILE A C 1
ATOM 737 O O . ILE A 1 89 ? 13.124 0.998 -6.265 1.00 65.94 89 ILE A O 1
ATOM 741 N N . ASN A 1 90 ? 13.752 -0.980 -7.113 1.00 66.38 90 ASN A N 1
ATOM 742 C CA . ASN A 1 90 ? 12.396 -1.445 -7.375 1.00 66.38 90 ASN A CA 1
ATOM 743 C C . ASN A 1 90 ? 11.617 -1.727 -6.086 1.00 66.38 90 ASN A C 1
ATOM 745 O O . ASN A 1 90 ? 10.391 -1.593 -6.077 1.00 66.38 90 ASN A O 1
ATOM 749 N N . TRP A 1 91 ? 12.317 -2.016 -4.984 1.00 73.88 91 TRP A N 1
ATOM 750 C CA . TRP A 1 91 ? 11.709 -2.352 -3.696 1.00 73.88 91 TRP A CA 1
ATOM 751 C C . TRP A 1 91 ? 11.402 -1.157 -2.796 1.00 73.88 91 TRP A C 1
ATOM 753 O O . TRP A 1 91 ? 10.708 -1.308 -1.789 1.00 73.88 91 TRP A O 1
ATOM 763 N N . ARG A 1 92 ? 11.844 0.053 -3.157 1.00 77.75 92 ARG A N 1
ATOM 764 C CA . ARG A 1 92 ? 11.675 1.253 -2.317 1.00 77.75 92 ARG A CA 1
ATOM 765 C C . ARG A 1 92 ? 10.219 1.551 -1.964 1.00 77.75 92 ARG A C 1
ATOM 767 O O . ARG A 1 92 ? 9.939 1.906 -0.824 1.00 77.75 92 ARG A O 1
ATOM 774 N N . CYS A 1 93 ? 9.291 1.343 -2.901 1.00 79.50 93 CYS A N 1
ATOM 775 C CA . CYS A 1 93 ? 7.862 1.523 -2.628 1.00 79.50 93 CYS A CA 1
ATOM 776 C C . CYS A 1 93 ? 7.316 0.512 -1.602 1.00 79.50 93 CYS A C 1
ATOM 778 O O . CYS A 1 93 ? 6.460 0.870 -0.801 1.00 79.50 93 CYS A O 1
ATOM 780 N N . HIS A 1 94 ? 7.839 -0.718 -1.569 1.00 85.38 94 HIS A N 1
ATOM 781 C CA . HIS A 1 94 ? 7.430 -1.736 -0.598 1.00 85.38 94 HIS A CA 1
ATOM 782 C C . HIS A 1 94 ? 7.940 -1.396 0.799 1.00 85.38 94 HIS A C 1
ATOM 784 O O . HIS A 1 94 ? 7.144 -1.318 1.731 1.00 85.38 94 HIS A O 1
ATOM 790 N N . ASN A 1 95 ? 9.240 -1.106 0.913 1.00 83.44 95 ASN A N 1
ATOM 791 C CA . ASN A 1 95 ? 9.866 -0.733 2.181 1.00 83.44 95 ASN A CA 1
ATOM 792 C C . ASN A 1 95 ? 9.176 0.483 2.801 1.00 83.44 95 ASN A C 1
ATOM 794 O O . ASN A 1 95 ? 8.866 0.477 3.987 1.00 83.44 95 ASN A O 1
ATOM 798 N N . TRP A 1 96 ? 8.872 1.494 1.983 1.00 85.69 96 TRP A N 1
ATOM 799 C CA . TRP A 1 96 ? 8.153 2.670 2.456 1.00 85.69 96 TRP A CA 1
ATOM 800 C C . TRP A 1 96 ? 6.778 2.320 3.036 1.00 85.69 96 TRP A C 1
ATOM 802 O O . TRP A 1 96 ? 6.430 2.804 4.108 1.00 85.69 96 TRP A O 1
ATOM 812 N N . VAL A 1 97 ? 6.004 1.455 2.369 1.00 86.94 97 VAL A N 1
ATOM 813 C CA . VAL A 1 97 ? 4.692 1.024 2.875 1.00 86.94 97 VAL A CA 1
ATOM 814 C C . VAL A 1 97 ? 4.820 0.277 4.202 1.00 86.94 97 VAL A C 1
ATOM 816 O O . VAL A 1 97 ? 3.994 0.487 5.089 1.00 86.94 97 VAL A O 1
ATOM 819 N N . TRP A 1 98 ? 5.835 -0.574 4.356 1.00 88.81 98 TRP A N 1
ATOM 820 C CA . TRP A 1 98 ? 6.044 -1.323 5.597 1.00 88.81 98 TRP A CA 1
ATOM 821 C C . TRP A 1 98 ? 6.349 -0.384 6.766 1.00 88.81 98 TRP A C 1
ATOM 823 O O . TRP A 1 98 ? 5.642 -0.420 7.773 1.00 88.81 98 TRP A O 1
ATOM 833 N N . GLU A 1 99 ? 7.310 0.524 6.584 1.00 85.94 99 GLU A N 1
ATOM 834 C CA . GLU A 1 99 ? 7.678 1.523 7.592 1.00 85.94 99 GLU A CA 1
ATOM 835 C C . GLU A 1 99 ? 6.503 2.455 7.922 1.00 85.94 99 GLU A C 1
ATOM 837 O O . GLU A 1 99 ? 6.237 2.732 9.089 1.00 85.94 99 GLU A O 1
ATOM 842 N N . ALA A 1 100 ? 5.741 2.897 6.915 1.00 84.25 100 ALA A N 1
ATOM 843 C CA . ALA A 1 100 ? 4.573 3.751 7.120 1.00 84.25 100 ALA A CA 1
ATOM 844 C C . ALA A 1 100 ? 3.513 3.078 8.008 1.00 84.25 100 ALA A C 1
ATOM 846 O O . ALA A 1 100 ? 2.972 3.706 8.921 1.00 84.25 100 ALA A O 1
ATOM 847 N N . VAL A 1 101 ? 3.210 1.801 7.759 1.00 85.38 101 VAL A N 1
ATOM 848 C CA . VAL A 1 101 ? 2.219 1.060 8.550 1.00 85.38 101 VAL A CA 1
ATOM 849 C C . VAL A 1 101 ? 2.703 0.870 9.985 1.00 85.38 101 VAL A C 1
ATOM 851 O O . VAL A 1 101 ? 1.944 1.144 10.914 1.00 85.38 101 VAL A O 1
ATOM 854 N N . GLU A 1 102 ? 3.948 0.441 10.179 1.00 84.38 102 GLU A N 1
ATOM 855 C CA . GLU A 1 102 ? 4.477 0.116 11.508 1.00 84.38 102 GLU A CA 1
ATOM 856 C C . GLU A 1 102 ? 4.772 1.358 12.347 1.00 84.38 102 GLU A C 1
ATOM 858 O O . GLU A 1 102 ? 4.227 1.516 13.441 1.00 84.38 102 GLU A O 1
ATOM 863 N N . GLN A 1 103 ? 5.611 2.255 11.828 1.00 77.81 103 GLN A N 1
ATOM 864 C CA . GLN A 1 103 ? 6.195 3.347 12.608 1.00 77.81 103 GLN A CA 1
ATOM 865 C C . GLN A 1 103 ? 5.241 4.512 12.815 1.00 77.81 103 GLN A C 1
ATOM 867 O O . GLN A 1 103 ? 5.402 5.283 13.758 1.00 77.81 103 GLN A O 1
ATOM 872 N N . LEU A 1 104 ? 4.257 4.676 11.932 1.00 73.38 104 LEU A N 1
ATOM 873 C CA . LEU A 1 104 ? 3.377 5.835 11.987 1.00 73.38 104 LEU A CA 1
ATOM 874 C C . LEU A 1 104 ? 1.941 5.461 12.269 1.00 73.38 104 LEU A C 1
ATOM 876 O O . LEU A 1 104 ? 1.321 6.080 13.126 1.00 73.38 104 LEU A O 1
ATOM 880 N N . LEU A 1 105 ? 1.393 4.471 11.572 1.00 76.75 105 LEU A N 1
ATOM 881 C CA . LEU A 1 105 ? -0.038 4.212 11.677 1.00 76.75 105 LEU A CA 1
ATOM 882 C C . LEU A 1 105 ? -0.374 3.343 12.891 1.00 76.75 105 LEU A C 1
ATOM 884 O O . LEU A 1 105 ? -1.332 3.652 13.598 1.00 76.75 105 LEU A O 1
ATOM 888 N N . VAL A 1 106 ? 0.407 2.295 13.162 1.00 80.12 106 VAL A N 1
ATOM 889 C CA . VAL A 1 106 ? 0.226 1.464 14.362 1.00 80.12 106 VAL A CA 1
ATOM 890 C C . VAL A 1 106 ? 0.749 2.190 15.602 1.00 80.12 106 VAL A C 1
ATOM 892 O O . VAL A 1 106 ? 0.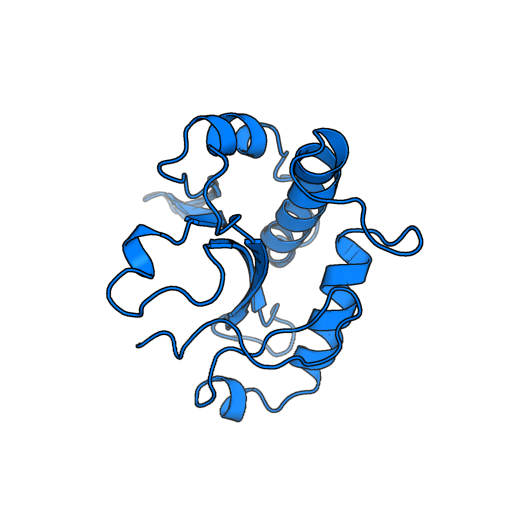031 2.288 16.591 1.00 80.12 106 VAL A O 1
ATOM 895 N N . ALA A 1 107 ? 1.961 2.755 15.551 1.00 81.44 107 ALA A N 1
ATOM 896 C CA . ALA A 1 107 ? 2.577 3.393 16.719 1.00 81.44 107 ALA A CA 1
ATOM 897 C C . ALA A 1 107 ? 1.839 4.649 17.229 1.00 81.44 107 ALA A C 1
ATOM 899 O O . ALA A 1 107 ? 1.953 4.975 18.408 1.00 81.44 107 ALA A O 1
ATOM 900 N N . ASN A 1 108 ? 1.076 5.342 16.371 1.00 78.38 108 ASN A N 1
ATOM 901 C CA . ASN A 1 108 ? 0.246 6.493 16.763 1.00 78.38 108 ASN A CA 1
ATOM 902 C C . ASN A 1 108 ? -1.245 6.130 16.947 1.00 78.38 108 ASN A C 1
ATOM 904 O O . ASN A 1 108 ? -2.091 7.023 16.912 1.00 78.38 108 ASN A O 1
ATOM 908 N N . ASP A 1 109 ? -1.589 4.842 17.094 1.00 79.44 109 ASP A N 1
ATOM 909 C CA . ASP A 1 109 ? -2.968 4.349 17.283 1.00 79.44 109 ASP A CA 1
ATOM 910 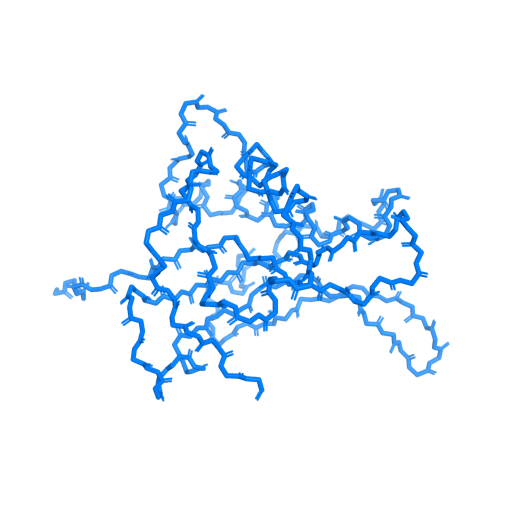C C . ASP A 1 109 ? -3.963 4.769 16.173 1.00 79.44 109 ASP A C 1
ATOM 912 O O . ASP A 1 109 ? -5.180 4.837 16.378 1.00 79.44 109 ASP A O 1
ATOM 916 N N . ILE A 1 110 ? -3.465 5.041 14.961 1.00 78.06 110 ILE A N 1
ATOM 917 C CA . ILE A 1 110 ? -4.293 5.416 13.801 1.00 78.06 110 ILE A CA 1
ATOM 918 C C . ILE A 1 110 ? -4.974 4.177 13.215 1.00 78.06 110 ILE A C 1
ATOM 920 O O . ILE A 1 110 ? -6.143 4.234 12.814 1.00 78.06 110 ILE A O 1
ATOM 924 N N . VAL A 1 111 ? -4.260 3.049 13.174 1.00 78.69 111 VAL A N 1
ATOM 925 C CA . VAL A 1 111 ? -4.815 1.735 12.832 1.00 78.69 111 VAL A CA 1
ATOM 926 C C . VAL A 1 111 ? -4.620 0.746 13.981 1.00 78.69 111 VAL A C 1
ATOM 928 O O . VAL A 1 111 ? -3.687 0.899 14.766 1.00 78.69 111 VAL A O 1
ATOM 931 N N . PRO A 1 112 ? -5.487 -0.278 14.101 1.00 81.94 112 PRO A N 1
ATOM 932 C CA . PRO A 1 112 ? -5.314 -1.310 15.113 1.00 81.94 112 PRO A CA 1
ATOM 933 C C . PRO A 1 112 ? -3.964 -2.028 14.976 1.00 81.94 112 PRO A C 1
ATOM 935 O O . PRO A 1 112 ? -3.463 -2.158 13.855 1.00 81.94 112 PRO A O 1
ATOM 938 N N . PRO A 1 113 ? -3.424 -2.574 16.079 1.00 85.62 113 PRO A N 1
ATOM 939 C CA . PRO A 1 113 ? -2.248 -3.429 16.027 1.00 85.62 113 PRO A CA 1
ATOM 940 C C . PRO A 1 113 ? -2.428 -4.592 15.052 1.00 85.62 113 PRO A C 1
ATOM 942 O O . PRO A 1 113 ? -3.519 -5.163 14.926 1.00 85.62 113 PRO A O 1
ATOM 945 N N . LEU A 1 114 ? -1.335 -4.960 14.388 1.00 86.62 114 LEU A N 1
ATOM 946 C CA . LEU A 1 114 ? -1.307 -6.114 13.502 1.00 86.62 114 LEU A CA 1
ATOM 947 C C . LEU A 1 114 ? -1.516 -7.414 14.307 1.00 86.62 114 LEU A C 1
ATOM 949 O O . LEU A 1 114 ? -1.089 -7.511 15.462 1.00 86.62 114 LEU A O 1
ATOM 953 N N . PRO A 1 115 ? -2.213 -8.412 13.737 1.00 86.94 115 PRO A N 1
ATOM 954 C CA . PRO A 1 115 ? -2.563 -9.637 14.448 1.00 86.94 115 PRO A CA 1
ATOM 955 C C . PRO A 1 115 ? -1.325 -10.477 14.775 1.00 86.94 115 PRO A C 1
ATOM 957 O O . PRO A 1 115 ? -0.368 -10.495 14.013 1.00 86.94 115 PRO A O 1
ATOM 960 N N . ASP A 1 116 ? -1.379 -11.221 15.882 1.00 87.94 116 ASP A N 1
ATOM 961 C CA . ASP A 1 116 ? -0.427 -12.287 16.237 1.00 87.94 116 ASP A CA 1
ATOM 962 C C . ASP A 1 116 ? 1.067 -11.888 16.203 1.00 87.94 116 ASP A C 1
ATOM 964 O O . ASP A 1 116 ? 1.931 -12.731 15.979 1.00 87.94 116 ASP A O 1
ATOM 968 N N . GLY A 1 117 ? 1.383 -10.606 16.426 1.00 85.12 117 GLY A N 1
ATOM 969 C CA . GLY A 1 117 ? 2.760 -10.101 16.374 1.00 85.12 117 GLY A CA 1
ATOM 970 C C . GLY A 1 117 ? 3.351 -10.019 14.961 1.00 85.12 117 GLY A C 1
ATOM 971 O O . GLY A 1 117 ? 4.567 -9.921 14.825 1.00 85.12 117 GLY A O 1
ATOM 972 N N . MET A 1 118 ? 2.512 -10.072 13.922 1.00 89.62 118 MET A N 1
ATOM 973 C CA . MET A 1 118 ? 2.929 -9.901 12.531 1.00 89.62 118 MET A CA 1
ATOM 974 C C . MET A 1 118 ? 3.469 -8.493 12.270 1.00 89.62 118 MET A C 1
ATOM 976 O O . MET A 1 118 ? 2.960 -7.505 12.799 1.00 89.62 118 MET A O 1
ATOM 980 N N . THR A 1 119 ? 4.449 -8.413 11.377 1.00 90.69 119 THR A N 1
ATOM 981 C CA . THR A 1 119 ? 4.957 -7.163 10.800 1.00 90.69 119 THR A CA 1
ATOM 982 C C . THR A 1 119 ? 4.103 -6.729 9.602 1.00 90.69 119 THR A C 1
ATOM 984 O O . THR A 1 119 ? 3.385 -7.532 8.994 1.00 90.69 119 THR A O 1
ATOM 987 N N . ALA A 1 120 ? 4.182 -5.459 9.204 1.00 89.75 120 ALA A N 1
ATOM 988 C CA . ALA A 1 120 ? 3.568 -4.977 7.968 1.00 89.75 120 ALA A CA 1
ATOM 989 C C . ALA A 1 120 ? 4.145 -5.701 6.747 1.00 89.75 120 ALA A C 1
ATOM 991 O O . ALA A 1 120 ? 3.422 -5.959 5.780 1.00 89.75 120 ALA A O 1
ATOM 992 N N . ARG A 1 121 ? 5.423 -6.093 6.820 1.00 91.38 121 ARG A N 1
ATOM 993 C CA . ARG A 1 121 ? 6.066 -6.944 5.819 1.00 91.38 121 A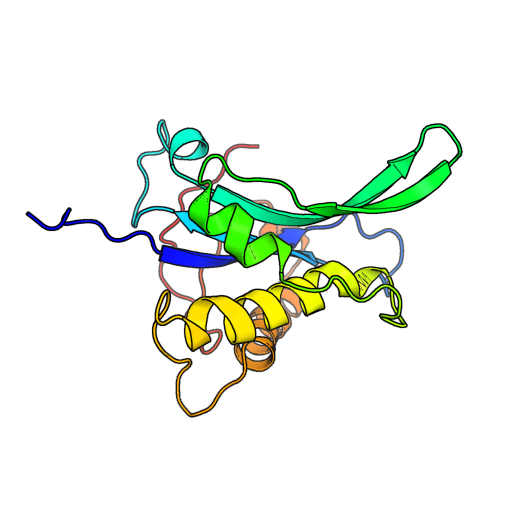RG A CA 1
ATOM 994 C C . ARG A 1 121 ? 5.410 -8.321 5.735 1.00 91.38 121 ARG A C 1
ATOM 996 O O . ARG A 1 121 ? 5.165 -8.780 4.624 1.00 91.38 121 ARG A O 1
ATOM 1003 N N . ASP A 1 122 ? 5.077 -8.959 6.856 1.00 91.62 122 ASP A N 1
ATOM 1004 C CA . ASP A 1 122 ? 4.409 -10.270 6.856 1.00 91.62 122 ASP A CA 1
ATOM 1005 C C . ASP A 1 122 ? 3.015 -10.195 6.219 1.00 91.62 122 ASP A C 1
ATOM 1007 O O . ASP A 1 122 ? 2.660 -11.026 5.380 1.00 91.62 122 ASP A O 1
ATOM 1011 N N . VAL A 1 123 ? 2.238 -9.164 6.572 1.00 90.12 123 VAL A N 1
ATOM 1012 C CA . VAL A 1 123 ? 0.904 -8.914 5.994 1.00 90.12 123 VAL A CA 1
ATOM 1013 C C . VAL A 1 123 ? 1.001 -8.667 4.485 1.00 90.12 123 VAL A C 1
ATOM 1015 O O . VAL A 1 123 ? 0.224 -9.221 3.697 1.00 90.12 123 VAL A O 1
ATOM 1018 N N . TRP A 1 124 ? 1.979 -7.860 4.071 1.00 91.62 124 TRP A N 1
ATOM 1019 C CA . TRP A 1 124 ? 2.267 -7.598 2.665 1.00 91.62 124 TRP A CA 1
ATOM 1020 C C . TRP A 1 124 ? 2.665 -8.883 1.925 1.00 91.62 124 TRP A C 1
ATOM 1022 O O . TRP A 1 124 ? 2.090 -9.184 0.878 1.00 91.62 124 TRP A O 1
ATOM 1032 N N . GLN A 1 125 ? 3.579 -9.677 2.491 1.00 91.12 125 GLN A N 1
ATOM 1033 C CA . GLN A 1 125 ? 4.114 -10.894 1.876 1.00 91.12 125 GLN A CA 1
ATOM 1034 C C . GLN A 1 125 ? 3.034 -11.962 1.693 1.00 91.12 125 GLN A C 1
ATOM 1036 O O . GLN A 1 125 ? 2.993 -12.614 0.650 1.00 91.12 125 GLN A O 1
ATOM 1041 N N . ALA A 1 126 ? 2.129 -12.120 2.664 1.00 89.56 126 ALA A N 1
ATOM 1042 C CA . ALA A 1 126 ? 1.020 -13.068 2.570 1.00 89.56 126 ALA A CA 1
ATOM 1043 C C . ALA A 1 126 ? 0.120 -12.785 1.353 1.00 89.56 126 ALA A C 1
ATOM 1045 O O . ALA A 1 126 ? -0.287 -13.708 0.645 1.00 89.56 126 ALA A O 1
ATOM 1046 N N . SER A 1 127 ? -0.150 -11.504 1.079 1.00 87.81 127 SER A N 1
ATOM 1047 C CA . SER A 1 127 ? -0.942 -11.081 -0.082 1.00 87.81 127 SER A CA 1
ATOM 1048 C C . SER A 1 127 ? -0.133 -11.161 -1.381 1.00 87.81 127 SER A C 1
ATOM 1050 O O . SER A 1 127 ? -0.626 -11.684 -2.381 1.00 87.81 127 SER A O 1
ATOM 1052 N N . TYR A 1 128 ? 1.126 -10.709 -1.362 1.00 88.12 128 TYR A N 1
ATOM 1053 C CA . TYR A 1 128 ? 2.016 -10.717 -2.525 1.00 88.12 128 TYR A CA 1
ATOM 1054 C C . TYR A 1 128 ? 2.233 -12.130 -3.071 1.00 88.12 128 TYR A C 1
ATOM 1056 O O . TYR A 1 128 ? 2.009 -12.370 -4.255 1.00 88.12 128 TYR A O 1
ATOM 1064 N N . SER A 1 129 ? 2.583 -13.093 -2.210 1.00 86.94 129 SER A N 1
ATOM 1065 C CA . SER A 1 129 ? 2.802 -14.483 -2.625 1.00 86.94 129 SER A CA 1
ATOM 1066 C C . SER A 1 129 ? 1.555 -15.093 -3.263 1.00 86.94 129 SER A C 1
ATOM 1068 O O . SER A 1 129 ? 1.660 -15.955 -4.130 1.00 86.94 129 SER A O 1
ATOM 1070 N N . ARG A 1 130 ? 0.351 -14.665 -2.861 1.00 83.50 130 ARG A N 1
ATOM 1071 C CA . ARG A 1 130 ? -0.885 -15.147 -3.480 1.00 83.50 130 ARG A CA 1
ATOM 1072 C C . ARG A 1 130 ? -1.084 -14.562 -4.875 1.00 83.50 130 ARG A C 1
ATOM 1074 O O . ARG A 1 130 ? -1.393 -15.319 -5.788 1.00 83.50 130 ARG A O 1
ATOM 1081 N N . LEU A 1 131 ? -0.870 -13.255 -5.020 1.00 83.62 131 LEU A N 1
ATOM 1082 C CA . LEU A 1 131 ? -0.961 -12.542 -6.295 1.00 83.62 131 LEU A CA 1
ATOM 1083 C C . LEU A 1 131 ? 0.070 -13.044 -7.309 1.00 83.62 131 LEU A C 1
ATOM 1085 O O . LEU A 1 131 ? -0.224 -13.130 -8.493 1.00 83.62 131 LEU A O 1
ATOM 1089 N N . GLU A 1 132 ? 1.266 -13.406 -6.852 1.00 80.50 132 GLU A N 1
ATOM 1090 C CA . GLU A 1 132 ? 2.329 -13.909 -7.722 1.00 80.50 132 GLU A CA 1
ATOM 1091 C C . GLU A 1 132 ? 2.013 -15.275 -8.353 1.00 80.50 132 GLU A C 1
ATOM 1093 O O . GLU A 1 132 ? 2.490 -15.572 -9.447 1.00 80.50 132 GLU A O 1
ATOM 1098 N N . ASN A 1 133 ? 1.197 -16.089 -7.680 1.00 75.75 133 ASN A N 1
ATOM 1099 C CA . ASN A 1 133 ? 0.756 -17.391 -8.179 1.00 75.75 133 ASN A CA 1
ATOM 1100 C C . ASN A 1 133 ? -0.496 -17.307 -9.071 1.00 75.75 133 ASN A C 1
ATOM 1102 O O . ASN A 1 133 ? -0.921 -18.327 -9.616 1.00 75.75 133 ASN A O 1
ATOM 1106 N N . ASP A 1 134 ? -1.106 -16.128 -9.199 1.00 73.88 134 ASP A N 1
ATOM 1107 C CA . ASP A 1 134 ? -2.260 -15.916 -10.065 1.00 73.88 134 ASP A CA 1
ATOM 1108 C C . ASP A 1 134 ? -1.811 -15.628 -11.511 1.00 73.88 134 ASP A C 1
ATOM 1110 O O . ASP A 1 134 ? -0.764 -15.030 -11.762 1.00 73.88 134 ASP A O 1
ATOM 1114 N N . ASP A 1 135 ? -2.624 -16.039 -12.488 1.00 69.12 135 ASP A N 1
ATOM 1115 C CA . ASP A 1 135 ? -2.377 -15.716 -13.896 1.00 69.12 135 ASP A CA 1
ATOM 1116 C C . ASP A 1 135 ? -2.560 -14.209 -14.125 1.00 69.12 135 ASP A C 1
ATOM 1118 O O . ASP A 1 135 ? -3.676 -13.679 -14.078 1.00 69.12 135 ASP A O 1
ATOM 1122 N N . PHE A 1 136 ? -1.442 -13.531 -14.384 1.00 64.62 136 PHE A N 1
ATOM 1123 C CA . PHE A 1 136 ? -1.340 -12.083 -14.547 1.00 64.62 136 PHE A CA 1
ATOM 1124 C C . PHE A 1 136 ? -2.309 -11.530 -15.603 1.00 64.62 136 PHE A C 1
ATOM 1126 O O . PHE A 1 136 ? -2.841 -10.430 -15.447 1.00 64.62 136 PHE A O 1
ATOM 1133 N N . ASN A 1 137 ? -2.603 -12.313 -16.649 1.00 59.62 137 ASN A N 1
ATOM 1134 C CA . ASN A 1 137 ? -3.520 -11.907 -17.717 1.00 59.62 137 ASN A CA 1
ATOM 1135 C C . ASN A 1 137 ? -4.977 -11.813 -17.242 1.00 59.62 137 ASN A C 1
ATOM 1137 O O . ASN A 1 137 ? -5.741 -10.991 -17.749 1.00 59.62 137 ASN A O 1
ATOM 1141 N N . ASN A 1 138 ? -5.354 -12.603 -16.233 1.00 61.34 138 ASN A N 1
ATOM 1142 C CA . ASN A 1 138 ? -6.704 -12.604 -15.669 1.00 61.34 138 ASN A CA 1
ATOM 1143 C C . ASN A 1 138 ? -6.899 -11.505 -14.611 1.00 61.34 138 ASN A C 1
ATOM 1145 O O . ASN A 1 138 ? -8.028 -11.111 -14.331 1.00 61.34 138 ASN A O 1
ATOM 1149 N N . MET A 1 139 ? -5.816 -10.948 -14.055 1.00 61.62 139 MET A N 1
ATOM 1150 C CA . MET A 1 139 ? -5.892 -9.895 -13.031 1.00 61.62 139 MET A CA 1
ATOM 1151 C C . MET A 1 139 ? -6.420 -8.558 -13.572 1.00 61.62 139 MET A C 1
ATOM 1153 O O . MET A 1 139 ? -6.907 -7.735 -12.803 1.00 61.62 139 MET A O 1
ATOM 1157 N N . LEU A 1 140 ? -6.346 -8.341 -14.889 1.00 57.44 140 LEU A N 1
ATOM 1158 C CA . LEU A 1 140 ? -6.757 -7.098 -15.552 1.00 57.44 140 LEU A CA 1
ATOM 1159 C C . LEU A 1 140 ? -8.256 -7.037 -15.906 1.00 57.44 140 LEU A C 1
ATOM 1161 O O . LEU A 1 140 ? -8.686 -6.034 -16.487 1.00 57.44 140 LEU A O 1
ATOM 1165 N N . GLN A 1 141 ? -9.023 -8.103 -15.636 1.00 54.53 141 GLN A N 1
ATOM 1166 C CA . GLN A 1 141 ? -10.435 -8.229 -16.036 1.00 54.53 141 GLN A CA 1
ATOM 1167 C C . GLN A 1 141 ? -11.421 -8.442 -14.870 1.00 54.53 141 GLN A C 1
ATOM 1169 O O . GLN A 1 141 ? -12.627 -8.350 -15.086 1.00 54.53 141 GLN A O 1
ATOM 1174 N N . ASP A 1 142 ? -10.936 -8.671 -13.645 1.00 59.25 142 ASP A N 1
ATOM 1175 C CA . ASP A 1 142 ? -11.766 -8.938 -12.461 1.00 59.25 142 ASP A CA 1
ATOM 1176 C C . ASP A 1 142 ? -11.971 -7.686 -11.574 1.00 59.25 142 ASP A C 1
ATOM 1178 O O . ASP A 1 142 ? -11.136 -6.777 -11.575 1.00 59.25 142 ASP A O 1
ATOM 1182 N N . PRO A 1 143 ? -13.039 -7.634 -10.746 1.00 63.28 143 PRO A N 1
ATOM 1183 C CA . PRO A 1 143 ? -13.138 -6.667 -9.650 1.00 63.28 143 PRO A CA 1
ATOM 1184 C C . PRO A 1 143 ? -11.919 -6.760 -8.718 1.00 63.28 143 PRO A C 1
ATOM 1186 O O . PRO A 1 143 ? -11.365 -7.843 -8.514 1.00 63.28 143 PRO A O 1
ATOM 1189 N N . VAL A 1 144 ? -11.523 -5.629 -8.118 1.00 70.94 144 VAL A N 1
ATOM 1190 C CA . VAL A 1 144 ? -10.311 -5.527 -7.287 1.00 70.94 144 VAL A CA 1
ATOM 1191 C C . VAL A 1 144 ? -10.311 -6.614 -6.215 1.00 70.94 144 VAL A C 1
ATOM 1193 O O . VAL A 1 144 ? -11.180 -6.636 -5.343 1.00 70.94 144 VAL A O 1
ATOM 1196 N N . ARG A 1 145 ? -9.342 -7.532 -6.249 1.00 78.25 145 ARG A N 1
ATOM 1197 C CA . ARG A 1 145 ? -9.234 -8.588 -5.234 1.00 78.25 145 ARG A CA 1
ATOM 1198 C C . ARG A 1 145 ? -8.863 -7.968 -3.890 1.00 78.25 145 ARG A C 1
ATOM 1200 O O . ARG A 1 145 ? -7.930 -7.176 -3.800 1.00 78.25 145 ARG A O 1
ATOM 1207 N N . THR A 1 146 ? -9.593 -8.333 -2.841 1.00 83.12 146 THR A N 1
ATOM 1208 C CA . THR A 1 146 ? -9.327 -7.871 -1.474 1.00 83.12 146 THR A CA 1
ATOM 1209 C C . THR A 1 146 ? -8.943 -9.058 -0.606 1.00 83.12 146 THR A C 1
ATOM 1211 O O . THR A 1 146 ? -9.604 -10.099 -0.630 1.00 83.12 146 THR A O 1
ATOM 1214 N N . PHE A 1 147 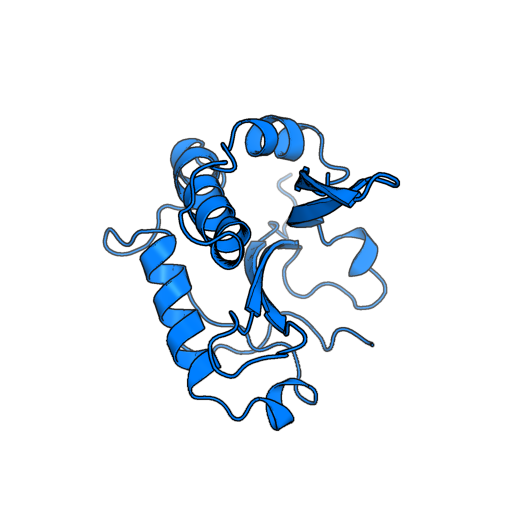? -7.890 -8.892 0.185 1.00 86.06 147 PHE A N 1
ATOM 1215 C CA . PHE A 1 147 ? -7.393 -9.903 1.107 1.00 86.06 147 PHE A CA 1
ATOM 1216 C C . PHE A 1 147 ? -7.539 -9.400 2.541 1.00 86.06 147 PHE A C 1
ATOM 1218 O O . PHE A 1 147 ? -7.470 -8.195 2.790 1.00 86.06 147 PHE A O 1
ATOM 1225 N N . ASP A 1 148 ? -7.759 -10.314 3.482 1.00 86.69 148 ASP A N 1
ATOM 1226 C CA . ASP A 1 148 ? -7.582 -9.991 4.895 1.00 86.69 148 ASP A CA 1
ATOM 1227 C C . ASP A 1 148 ? -6.089 -9.897 5.259 1.00 86.69 148 ASP A C 1
ATOM 1229 O O . ASP A 1 148 ? -5.207 -10.193 4.451 1.00 86.69 148 ASP A O 1
ATOM 1233 N N . MET A 1 149 ? -5.791 -9.503 6.501 1.00 85.38 149 MET A N 1
ATOM 1234 C CA . MET A 1 149 ? -4.410 -9.342 6.984 1.00 85.38 149 MET A CA 1
ATOM 1235 C C . MET A 1 149 ? -3.584 -10.643 6.966 1.00 85.38 149 MET A C 1
ATOM 1237 O O . MET A 1 149 ? -2.376 -10.595 7.160 1.00 85.38 149 MET A O 1
ATOM 1241 N N . ARG A 1 150 ? -4.213 -11.805 6.740 1.00 86.25 150 ARG A N 1
ATOM 1242 C CA . ARG A 1 150 ? -3.548 -13.111 6.624 1.00 86.25 150 ARG A CA 1
ATOM 1243 C C . ARG A 1 150 ? -3.411 -13.566 5.167 1.00 86.25 150 ARG A C 1
ATOM 1245 O O . ARG A 1 150 ? -3.045 -14.713 4.922 1.00 86.25 150 ARG A O 1
ATOM 1252 N N . GLY A 1 151 ? -3.732 -12.705 4.200 1.00 83.75 151 GLY A N 1
ATOM 1253 C CA . GLY A 1 151 ? -3.666 -13.017 2.774 1.00 83.75 151 GLY A CA 1
ATOM 1254 C C . GLY A 1 151 ? -4.819 -13.892 2.271 1.00 83.75 151 GLY A C 1
ATOM 1255 O O . GLY A 1 151 ? -4.746 -14.426 1.163 1.00 83.75 151 GLY A O 1
ATOM 1256 N N . LYS A 1 152 ? -5.901 -14.073 3.043 1.00 86.50 152 LYS A N 1
ATOM 1257 C CA . LYS A 1 152 ? -7.072 -14.831 2.581 1.00 86.50 152 LYS A CA 1
ATOM 1258 C C . LYS A 1 152 ? -7.976 -13.935 1.742 1.00 86.50 152 LYS A C 1
ATOM 1260 O O . LYS A 1 152 ? -8.324 -12.835 2.162 1.00 86.50 152 LYS A O 1
ATOM 1265 N N . ILE A 1 153 ? -8.412 -14.432 0.582 1.00 84.50 153 ILE A N 1
ATOM 1266 C CA . ILE A 1 153 ? -9.371 -13.723 -0.278 1.00 84.50 153 ILE A CA 1
ATOM 1267 C C . ILE A 1 153 ? -10.670 -13.480 0.493 1.00 84.50 153 ILE A C 1
ATOM 1269 O O . ILE A 1 153 ? -11.243 -14.386 1.104 1.00 84.50 153 ILE A O 1
ATOM 1273 N N . THR A 1 154 ? -11.153 -12.249 0.408 1.00 82.81 154 THR A N 1
ATOM 1274 C CA . THR A 1 154 ? -12.436 -11.811 0.947 1.00 82.81 154 THR A CA 1
ATOM 1275 C C . THR A 1 154 ? -13.299 -11.229 -0.167 1.00 82.81 154 THR A C 1
ATOM 1277 O O . THR A 1 154 ? -12.832 -10.986 -1.282 1.00 82.81 154 THR A O 1
ATOM 1280 N N . LYS A 1 155 ? -14.594 -11.037 0.109 1.00 77.94 155 LYS A N 1
ATOM 1281 C CA . LYS A 1 155 ? -15.480 -10.348 -0.832 1.00 77.94 155 LYS A CA 1
ATOM 1282 C C . LYS A 1 155 ? -14.928 -8.943 -1.066 1.00 77.94 155 LYS A C 1
ATOM 1284 O O . LYS A 1 155 ? -14.741 -8.214 -0.095 1.00 77.94 155 LYS A O 1
ATOM 1289 N N . SER A 1 156 ? -14.720 -8.586 -2.332 1.00 73.94 156 SER A N 1
ATOM 1290 C CA . SER A 1 156 ? -14.213 -7.264 -2.675 1.00 73.94 156 SER A CA 1
ATOM 1291 C C . SER A 1 156 ? -15.111 -6.168 -2.107 1.00 73.94 156 SER A C 1
ATOM 1293 O O . SER A 1 156 ? -16.335 -6.189 -2.274 1.00 73.94 156 SER A O 1
ATOM 1295 N N . GLU A 1 157 ? -14.485 -5.237 -1.397 1.00 69.06 157 GLU A N 1
ATOM 1296 C CA . GLU A 1 157 ? -15.135 -4.043 -0.855 1.00 69.06 157 GLU A CA 1
ATOM 1297 C C . GLU A 1 157 ? -14.917 -2.814 -1.746 1.00 69.06 157 GLU A C 1
ATOM 1299 O O . GLU A 1 157 ? -15.476 -1.748 -1.474 1.00 69.06 157 GLU A O 1
ATOM 1304 N N . ILE 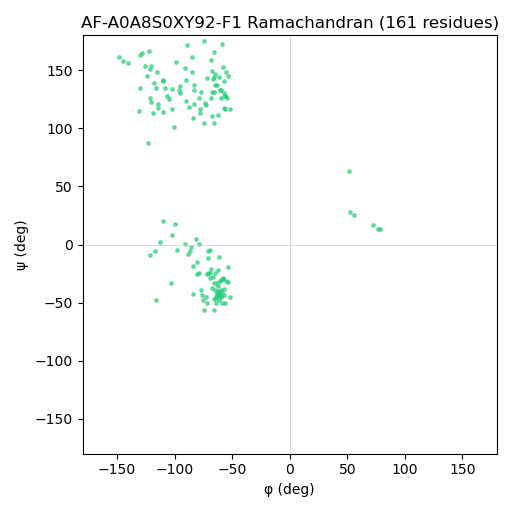A 1 158 ? -14.116 -2.976 -2.802 1.00 69.94 158 ILE A N 1
ATOM 1305 C CA . ILE A 1 158 ? -13.753 -1.949 -3.770 1.00 69.94 158 ILE A CA 1
ATOM 1306 C C . ILE A 1 158 ? -14.367 -2.373 -5.105 1.00 69.94 158 ILE A C 1
ATOM 1308 O O . ILE A 1 158 ? -14.114 -3.471 -5.594 1.00 69.94 158 ILE A O 1
ATOM 1312 N N . GLY A 1 159 ? -15.225 -1.529 -5.681 1.00 62.28 159 GLY A N 1
ATOM 1313 C CA . GLY A 1 159 ? -15.805 -1.801 -6.998 1.00 62.28 159 GLY A CA 1
ATOM 1314 C C . GLY A 1 159 ? -14.731 -1.957 -8.080 1.00 62.28 159 GLY A C 1
ATOM 1315 O O . GLY A 1 159 ? -13.548 -1.702 -7.845 1.00 62.28 159 GLY A O 1
ATOM 1316 N N . ALA A 1 160 ? -15.137 -2.361 -9.285 1.00 57.84 160 ALA A N 1
ATOM 1317 C CA . ALA A 1 160 ? -14.250 -2.239 -10.436 1.00 57.84 160 ALA A CA 1
ATOM 1318 C C . ALA A 1 160 ? -13.798 -0.774 -10.547 1.00 57.84 160 ALA A C 1
ATOM 1320 O O . ALA A 1 160 ? -14.625 0.138 -10.512 1.00 57.84 160 ALA A O 1
ATOM 1321 N N . ILE A 1 161 ? -12.485 -0.560 -10.595 1.00 54.81 161 ILE A N 1
ATOM 1322 C CA . ILE A 1 161 ? -11.917 0.754 -10.879 1.00 54.81 161 ILE A CA 1
ATOM 1323 C C . ILE A 1 161 ? -11.915 0.840 -12.401 1.00 54.81 161 ILE A C 1
ATOM 1325 O O . ILE A 1 161 ? -11.194 0.073 -13.042 1.00 54.81 161 ILE A O 1
ATOM 1329 N N . ASP A 1 162 ? -12.788 1.674 -12.967 1.00 42.16 162 ASP A N 1
ATOM 1330 C CA . ASP A 1 162 ? -12.831 1.877 -14.417 1.00 42.16 162 ASP A CA 1
ATOM 1331 C C . ASP A 1 162 ? -11.454 2.341 -14.922 1.00 42.16 162 ASP A C 1
ATOM 1333 O O . ASP A 1 162 ? -10.743 3.082 -14.235 1.00 42.16 162 ASP A O 1
ATOM 1337 N N . LYS A 1 163 ? -11.070 1.821 -16.094 1.00 40.62 163 LYS A N 1
ATOM 1338 C CA . LYS A 1 163 ? -9.802 2.107 -16.779 1.00 40.62 163 LYS A CA 1
ATOM 1339 C C . LYS A 1 163 ? -9.758 3.516 -17.354 1.00 40.62 163 LYS A C 1
ATOM 1341 O O . LYS A 1 163 ? -10.794 3.946 -17.907 1.00 40.62 163 LYS A O 1
#

Solvent-accessible surface area (backbone atoms only — not comparable to full-atom values): 9927 Å² total; per-residue (Å²): 133,79,74,92,68,64,70,42,81,41,86,42,77,42,82,45,89,71,86,50,96,84,47,72,57,55,48,40,32,39,35,40,27,49,75,60,57,54,78,97,42,37,80,83,53,45,40,61,40,39,58,41,82,44,66,46,98,88,67,51,77,47,77,45,70,51,76,55,96,45,63,72,60,39,64,55,56,67,69,49,72,71,62,90,74,46,93,48,78,81,49,39,25,49,56,38,50,27,48,41,45,47,69,48,30,36,70,66,68,72,39,79,76,61,66,96,81,48,50,50,56,54,34,48,46,40,38,49,61,53,58,70,74,45,65,71,80,58,65,80,78,54,62,47,85,33,60,47,76,78,32,46,82,47,82,55,60,49,69,68,77,82,130

Sequence (163 aa):
MFSKNRRRLYIAFYVRSIRNPDDVKFHTSLLVMQKCPDIGSMERNTLKLDAVNDITEDGVEYWKYNYSKDETLNELLQQVYVSPNADDINWRCHNWVWEAVEQLLVANDIVPPLPDGMTARDVWQASYSRLENDDFNNMLQDPVRTFDMRGKITKSEIGAIDK

Radius of gyration: 16.21 Å; Cα contacts (8 Å, |Δi|>4): 219; chains: 1; bounding box: 42×35×36 Å